Protein AF-A0A0F0LGU8-F1 (afdb_monomer)

Sequence (94 aa):
MRNYLFASGLFSAITSGIALLRGTRDAPITWRAVLAWLSWGITIVLAVGAIVDYRRDERGESVSYDSPVAPVQFKRAKKELKAELKAQRKADKA

pLDDT: mean 74.28, std 9.26, range [49.72, 90.5]

Organism: NCBI:txid582680

Solvent-accessible surface area (backbone atoms only — not comparable to full-atom values): 5524 Å² total; per-residue (Å²): 144,84,66,65,71,61,49,56,56,50,49,50,54,49,52,52,51,50,53,52,56,57,58,49,70,85,41,83,84,44,74,67,55,55,50,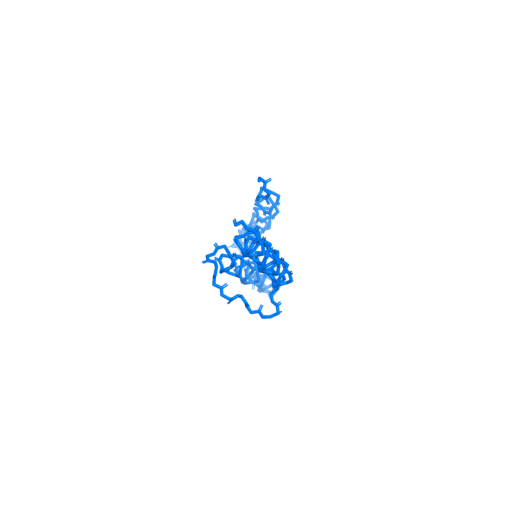53,50,50,56,52,48,53,53,50,53,54,53,50,51,54,49,53,51,50,54,33,50,75,70,71,45,90,60,58,84,86,41,92,59,38,7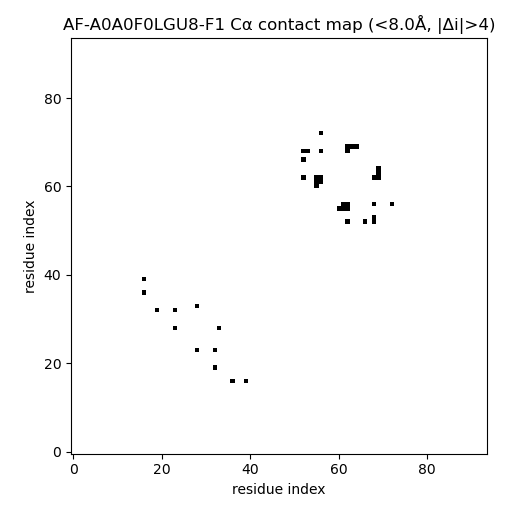3,56,51,57,54,49,54,55,50,50,54,53,50,51,55,51,50,51,61,49,61,79,71,107

Radius of gyration: 22.48 Å; Cα contacts (8 Å, |Δi|>4): 21; chains: 1; bounding box: 54×22×66 Å

Secondary structure (DSSP, 8-state):
---HHHHHHHHHHHHHHHHHHHHTTSS---HHHHHHHHHHHHHHHHHHHHHHHHHHHHTT----TTSTTHHHHHHHHHHHHHHHHHHHHHHTT-

Structure (mmCIF, N/CA/C/O b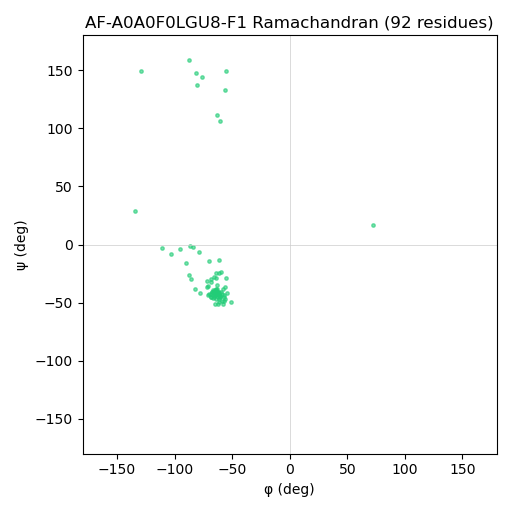ackbone):
data_AF-A0A0F0LGU8-F1
#
_entry.id   AF-A0A0F0LGU8-F1
#
loop_
_atom_site.group_PDB
_atom_site.id
_atom_site.type_symbol
_atom_site.label_atom_id
_atom_site.label_alt_id
_atom_site.label_comp_id
_atom_site.label_asym_id
_atom_site.label_entity_id
_atom_site.label_seq_id
_atom_site.pdbx_PDB_ins_code
_atom_site.Cartn_x
_atom_site.Cartn_y
_atom_site.Cartn_z
_atom_site.occupancy
_atom_site.B_iso_or_equiv
_atom_site.auth_seq_id
_atom_site.auth_comp_id
_atom_site.auth_asym_id
_atom_site.auth_atom_id
_atom_site.pdbx_PDB_model_num
ATOM 1 N N . MET A 1 1 ? -15.400 6.979 2.659 1.00 49.72 1 MET A N 1
ATOM 2 C CA . MET A 1 1 ? -14.792 7.480 1.405 1.00 49.72 1 MET A CA 1
ATOM 3 C C . MET A 1 1 ? -13.257 7.526 1.520 1.00 49.72 1 MET A C 1
ATOM 5 O O . MET A 1 1 ? -12.687 8.603 1.578 1.00 49.72 1 MET A O 1
ATOM 9 N N . ARG A 1 2 ? -12.569 6.371 1.600 1.00 54.31 2 ARG A N 1
ATOM 10 C CA . ARG A 1 2 ? -11.099 6.284 1.806 1.00 54.31 2 ARG A CA 1
ATOM 11 C C . ARG A 1 2 ? -10.420 5.270 0.865 1.00 54.31 2 ARG A C 1
ATOM 13 O O . ARG A 1 2 ? -9.410 4.689 1.223 1.00 54.31 2 ARG A O 1
ATOM 20 N N . ASN A 1 3 ? -10.964 5.036 -0.331 1.00 56.47 3 ASN A N 1
ATOM 21 C CA . ASN A 1 3 ? -10.405 4.025 -1.249 1.00 56.47 3 ASN A CA 1
ATOM 22 C C . ASN A 1 3 ? -9.746 4.620 -2.506 1.00 56.47 3 ASN A C 1
ATOM 24 O O . ASN A 1 3 ? -9.155 3.886 -3.288 1.00 56.47 3 ASN A O 1
ATOM 28 N N . TYR A 1 4 ? -9.782 5.942 -2.695 1.00 54.81 4 TYR A N 1
ATOM 29 C CA . TYR A 1 4 ? -9.311 6.559 -3.943 1.00 54.81 4 TYR A CA 1
ATOM 30 C C . TYR A 1 4 ? -7.809 6.876 -3.967 1.00 54.81 4 TYR A C 1
ATOM 32 O O . TYR A 1 4 ? -7.208 6.853 -5.036 1.00 54.81 4 TYR A O 1
ATOM 40 N N . LEU A 1 5 ? -7.176 7.088 -2.806 1.00 57.81 5 LEU A N 1
ATOM 41 C CA . LEU A 1 5 ? -5.724 7.320 -2.733 1.00 57.81 5 LEU A CA 1
ATOM 42 C C . LEU A 1 5 ? -4.912 6.047 -3.015 1.00 57.81 5 LEU A C 1
ATOM 44 O O . LEU A 1 5 ? -3.833 6.117 -3.594 1.00 57.81 5 LEU A O 1
ATOM 48 N N . PHE A 1 6 ? -5.449 4.874 -2.662 1.00 63.06 6 PHE A N 1
ATOM 49 C CA . PHE A 1 6 ? -4.835 3.594 -3.023 1.00 63.06 6 PHE A CA 1
ATOM 50 C C . PHE A 1 6 ? -4.966 3.312 -4.522 1.00 63.06 6 PHE A C 1
ATOM 52 O O . PHE A 1 6 ? -4.047 2.772 -5.131 1.00 63.06 6 PHE A O 1
ATOM 59 N N . ALA A 1 7 ? -6.086 3.717 -5.129 1.00 62.53 7 ALA A N 1
ATOM 60 C CA . ALA A 1 7 ? -6.340 3.495 -6.544 1.00 62.53 7 ALA A CA 1
ATOM 61 C C . ALA A 1 7 ? -5.363 4.276 -7.434 1.00 62.53 7 ALA A C 1
ATOM 63 O O . ALA A 1 7 ? -4.798 3.688 -8.346 1.00 62.53 7 ALA A O 1
ATOM 64 N N . SER A 1 8 ? -5.097 5.558 -7.160 1.00 70.56 8 SER A N 1
ATOM 65 C CA . SER A 1 8 ? -4.180 6.363 -7.984 1.00 70.56 8 SER A CA 1
ATOM 66 C C . SER A 1 8 ? -2.720 5.898 -7.891 1.00 70.56 8 SER A C 1
ATOM 68 O O . SER A 1 8 ? -2.043 5.802 -8.917 1.00 70.56 8 SER A O 1
ATOM 70 N N . GLY A 1 9 ? -2.243 5.542 -6.692 1.00 68.94 9 GLY A N 1
ATOM 71 C CA . GLY A 1 9 ? -0.903 4.975 -6.495 1.00 68.94 9 GLY A CA 1
ATOM 72 C C . GLY A 1 9 ? -0.735 3.614 -7.178 1.00 68.94 9 GLY A C 1
ATOM 73 O O . GLY A 1 9 ? 0.253 3.386 -7.878 1.00 68.94 9 GLY A O 1
ATOM 74 N N . LEU A 1 10 ? -1.741 2.743 -7.058 1.00 72.19 10 LEU A N 1
ATOM 75 C CA . LEU A 1 10 ? -1.770 1.447 -7.733 1.00 72.19 10 LEU A CA 1
ATOM 76 C C . LEU A 1 10 ? -1.823 1.605 -9.261 1.00 72.19 10 LEU A C 1
ATOM 78 O O . LEU A 1 10 ? -1.091 0.922 -9.972 1.00 72.19 10 LEU A O 1
ATOM 82 N N . PHE A 1 11 ? -2.617 2.547 -9.775 1.00 75.12 11 PHE A N 1
ATOM 83 C CA . PHE A 1 11 ? -2.677 2.854 -11.207 1.00 75.12 11 PHE A CA 1
ATOM 84 C C . PHE A 1 11 ? -1.338 3.359 -11.752 1.00 75.12 11 PHE A C 1
ATOM 86 O O . PHE A 1 11 ? -0.923 2.929 -12.828 1.00 75.12 11 PHE A O 1
ATOM 93 N N . SER A 1 12 ? -0.638 4.227 -11.017 1.00 73.75 12 SER A N 1
ATOM 94 C CA . SER A 1 12 ? 0.698 4.707 -11.397 1.00 73.75 12 SER A CA 1
ATOM 95 C C . SER A 1 12 ? 1.727 3.569 -11.431 1.00 73.75 12 SER A C 1
ATOM 97 O O . SER A 1 12 ? 2.483 3.436 -12.399 1.00 73.75 12 SER A O 1
ATOM 99 N N . ALA A 1 13 ? 1.699 2.677 -10.434 1.00 73.19 13 ALA A N 1
ATOM 100 C CA . ALA A 1 13 ? 2.568 1.500 -10.380 1.00 73.19 13 ALA A CA 1
ATOM 101 C C . ALA A 1 13 ? 2.282 0.501 -11.516 1.00 73.19 13 ALA A C 1
ATOM 103 O O . ALA A 1 13 ? 3.210 -0.051 -12.111 1.00 73.19 13 ALA A O 1
ATOM 104 N N . ILE A 1 14 ? 1.006 0.290 -11.857 1.00 75.69 14 ILE A N 1
ATOM 105 C CA . ILE A 1 14 ? 0.602 -0.574 -12.975 1.00 75.69 14 ILE A CA 1
ATOM 106 C C . ILE A 1 14 ? 1.017 0.048 -14.311 1.00 75.69 14 ILE A C 1
ATOM 108 O O . ILE A 1 14 ? 1.604 -0.632 -15.149 1.00 75.69 14 ILE A O 1
ATOM 112 N N . THR A 1 15 ? 0.777 1.346 -14.500 1.00 77.88 15 THR A N 1
ATOM 113 C CA . THR A 1 15 ? 1.139 2.066 -15.732 1.00 77.88 15 THR A CA 1
ATOM 114 C C . THR A 1 15 ? 2.653 2.056 -15.955 1.00 77.88 15 THR A C 1
ATOM 116 O O . THR A 1 15 ? 3.106 1.792 -17.068 1.00 77.88 15 THR A O 1
ATOM 119 N N . SER A 1 16 ? 3.440 2.239 -14.890 1.00 71.12 16 SER A N 1
ATOM 120 C CA . SER A 1 16 ? 4.906 2.142 -14.933 1.00 71.12 16 SER A CA 1
ATOM 121 C C . SER A 1 16 ? 5.384 0.725 -15.274 1.00 71.12 16 SER A C 1
ATOM 123 O O . SER A 1 16 ? 6.288 0.561 -16.094 1.00 71.12 16 SER A O 1
ATOM 125 N N . GLY A 1 17 ? 4.740 -0.307 -14.717 1.00 71.62 17 GLY A N 1
ATOM 126 C CA . GLY A 1 17 ? 5.012 -1.706 -15.067 1.00 71.62 17 GLY A CA 1
ATOM 127 C C . GLY A 1 17 ? 4.700 -2.019 -16.535 1.00 71.62 17 GLY A C 1
ATOM 128 O O . GLY A 1 17 ? 5.499 -2.652 -17.217 1.00 71.62 17 GLY A O 1
ATOM 129 N N . ILE A 1 18 ? 3.586 -1.505 -17.067 1.00 71.81 18 ILE A N 1
ATOM 130 C CA . ILE A 1 18 ? 3.204 -1.669 -18.480 1.00 71.81 18 ILE A CA 1
ATOM 131 C C . ILE A 1 18 ? 4.174 -0.938 -19.419 1.00 71.81 18 ILE A C 1
ATOM 133 O O . ILE A 1 18 ? 4.494 -1.455 -20.492 1.00 71.81 18 ILE A O 1
ATOM 137 N N . ALA A 1 19 ? 4.646 0.253 -19.044 1.00 68.62 19 ALA A N 1
ATOM 138 C CA . ALA A 1 19 ? 5.643 0.993 -19.818 1.00 68.62 19 ALA A CA 1
ATOM 139 C C . ALA A 1 19 ? 6.969 0.220 -19.909 1.00 68.62 19 ALA A C 1
ATOM 141 O O . ALA A 1 19 ? 7.539 0.093 -20.993 1.00 68.62 19 ALA A O 1
ATOM 142 N N . LEU A 1 20 ? 7.406 -0.381 -18.798 1.00 66.56 20 LEU A N 1
ATOM 143 C CA . LEU A 1 20 ? 8.572 -1.263 -18.759 1.00 66.56 20 LEU A CA 1
ATOM 144 C C . LEU A 1 20 ? 8.391 -2.483 -19.683 1.00 66.56 20 LEU A C 1
ATOM 146 O O . LEU A 1 20 ? 9.273 -2.806 -20.474 1.00 66.56 20 LEU A O 1
ATOM 150 N N . LEU A 1 21 ? 7.216 -3.110 -19.632 1.00 66.69 21 LEU A N 1
ATOM 151 C CA . LEU A 1 21 ? 6.833 -4.296 -20.404 1.00 66.69 21 LEU A CA 1
ATOM 152 C C . LEU A 1 21 ? 6.797 -4.046 -21.918 1.00 66.69 21 LEU A C 1
ATOM 154 O O . LEU A 1 21 ? 7.221 -4.885 -22.715 1.00 66.69 21 LEU A O 1
ATOM 158 N N . ARG A 1 22 ? 6.322 -2.864 -22.321 1.00 64.81 22 ARG A N 1
ATOM 159 C CA . ARG A 1 22 ? 6.384 -2.398 -23.712 1.00 64.81 22 ARG A CA 1
ATOM 160 C C . ARG A 1 22 ? 7.823 -2.122 -24.152 1.00 64.81 22 ARG A C 1
ATOM 162 O O . ARG A 1 22 ? 8.190 -2.545 -25.239 1.00 64.81 22 ARG A O 1
ATOM 169 N N . GLY A 1 23 ? 8.649 -1.514 -23.298 1.00 64.31 23 GLY A N 1
ATOM 170 C CA . GLY A 1 23 ? 10.067 -1.260 -23.591 1.00 64.31 23 GLY A CA 1
ATOM 171 C C . GLY A 1 23 ? 10.900 -2.536 -23.765 1.00 64.31 23 GLY A C 1
ATOM 172 O O . GLY A 1 23 ? 11.855 -2.555 -24.533 1.00 64.31 23 GLY A O 1
ATOM 173 N N . THR A 1 24 ? 10.511 -3.631 -23.107 1.00 62.28 24 THR A N 1
ATOM 174 C CA . THR A 1 24 ? 11.166 -4.945 -23.239 1.00 62.28 24 THR A CA 1
ATOM 175 C C . THR A 1 24 ? 10.784 -5.725 -24.498 1.00 62.28 24 THR A C 1
ATOM 177 O O . THR A 1 24 ? 11.344 -6.789 -24.731 1.00 62.28 24 THR A O 1
ATOM 180 N N . ARG A 1 25 ? 9.820 -5.240 -25.293 1.00 61.66 25 ARG A N 1
ATOM 181 C CA . ARG A 1 25 ? 9.345 -5.919 -26.510 1.00 61.66 25 ARG A CA 1
ATOM 182 C C . ARG A 1 25 ? 10.181 -5.590 -27.750 1.00 61.66 25 ARG A C 1
ATOM 184 O O . ARG A 1 25 ? 10.305 -6.448 -28.615 1.00 61.66 25 ARG A O 1
ATOM 191 N N . ASP A 1 26 ? 10.771 -4.397 -27.795 1.00 64.31 26 ASP A N 1
ATOM 192 C CA . ASP A 1 26 ? 11.631 -3.932 -28.897 1.00 64.31 26 ASP A CA 1
ATOM 193 C C . ASP A 1 26 ? 13.135 -4.167 -28.641 1.00 64.31 26 ASP A C 1
ATOM 195 O O . ASP A 1 26 ? 13.964 -3.920 -29.514 1.00 64.31 26 ASP A O 1
ATOM 199 N N . ALA A 1 27 ? 13.508 -4.670 -27.458 1.00 63.91 27 ALA A N 1
ATOM 200 C CA . ALA A 1 27 ? 14.895 -4.916 -27.059 1.00 63.91 27 ALA A CA 1
ATOM 201 C C . ALA A 1 27 ? 15.079 -6.348 -26.519 1.00 63.91 27 ALA A C 1
ATOM 203 O O . ALA A 1 27 ? 14.154 -6.890 -25.912 1.00 63.91 27 ALA A O 1
ATOM 204 N N . PRO A 1 28 ? 16.262 -6.977 -26.688 1.00 71.44 28 PRO A N 1
ATOM 205 C CA . PRO A 1 28 ? 16.526 -8.310 -26.153 1.00 71.44 28 PRO A CA 1
ATOM 206 C C . PRO A 1 28 ? 16.291 -8.337 -24.639 1.00 71.44 28 PRO A C 1
ATOM 208 O O . PRO A 1 28 ? 16.753 -7.455 -23.910 1.00 71.44 28 PRO A O 1
ATOM 211 N N . ILE A 1 29 ? 15.562 -9.351 -24.163 1.00 71.81 29 ILE A N 1
ATOM 212 C CA . ILE A 1 29 ? 15.238 -9.510 -22.742 1.00 71.81 29 ILE A CA 1
ATOM 213 C C . ILE A 1 29 ? 16.547 -9.655 -21.958 1.00 71.81 29 ILE A C 1
ATOM 215 O O . ILE A 1 29 ? 17.218 -10.683 -22.005 1.00 71.81 29 ILE A O 1
ATOM 219 N N . THR A 1 30 ? 16.918 -8.600 -21.237 1.00 80.94 30 THR A N 1
ATOM 220 C CA . THR A 1 30 ? 18.090 -8.591 -20.357 1.00 80.94 30 THR A CA 1
ATOM 221 C C . THR A 1 30 ? 17.723 -9.110 -18.969 1.00 80.94 30 THR A C 1
ATOM 223 O O . THR A 1 30 ? 16.573 -9.033 -18.537 1.00 80.94 30 THR A O 1
ATOM 226 N N . TRP A 1 31 ? 18.712 -9.563 -18.200 1.00 81.38 31 TRP A N 1
ATOM 227 C CA . TRP A 1 31 ? 18.518 -9.955 -16.798 1.00 81.38 31 TRP A CA 1
ATOM 228 C C . TRP A 1 31 ? 17.896 -8.832 -15.934 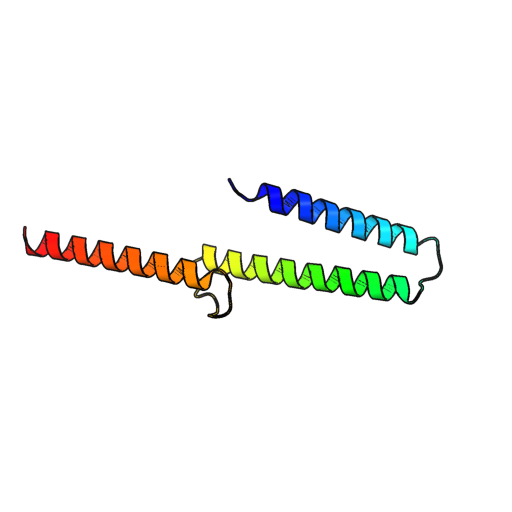1.00 81.38 31 TRP A C 1
ATOM 230 O O . TRP A 1 31 ? 17.142 -9.113 -15.004 1.00 81.38 31 TRP A O 1
ATOM 240 N N . ARG A 1 32 ? 18.133 -7.551 -16.278 1.00 78.00 32 ARG A N 1
ATOM 241 C CA . ARG A 1 32 ? 17.512 -6.384 -15.619 1.00 78.00 32 ARG A CA 1
ATOM 242 C C . ARG A 1 32 ? 15.998 -6.350 -15.818 1.00 78.00 32 ARG A C 1
ATOM 244 O O . ARG A 1 32 ? 15.277 -6.014 -14.883 1.00 78.00 32 ARG A O 1
ATOM 251 N N . ALA A 1 33 ? 15.524 -6.710 -17.011 1.00 77.38 33 ALA A N 1
ATOM 252 C CA . ALA A 1 33 ? 14.097 -6.803 -17.299 1.00 77.38 33 ALA A CA 1
ATOM 253 C C . ALA A 1 33 ? 13.438 -7.872 -16.422 1.00 77.38 33 ALA A C 1
ATOM 255 O O . ALA A 1 33 ? 12.409 -7.609 -15.808 1.00 77.38 33 ALA A O 1
ATOM 256 N N . VAL A 1 34 ? 14.074 -9.040 -16.296 1.00 81.62 34 VAL A N 1
ATOM 257 C CA . VAL A 1 34 ? 13.586 -10.138 -15.450 1.00 81.62 34 VAL A CA 1
ATOM 258 C C . VAL A 1 34 ? 13.511 -9.715 -13.982 1.00 81.62 34 VAL A C 1
ATOM 260 O O . VAL A 1 34 ? 12.480 -9.914 -13.349 1.00 81.62 34 VAL A O 1
ATOM 263 N N . LEU A 1 35 ? 14.550 -9.070 -13.442 1.00 84.56 35 LEU A N 1
ATOM 264 C CA . LEU A 1 35 ? 14.533 -8.584 -12.056 1.00 84.56 35 LEU A CA 1
ATOM 265 C C . LEU A 1 35 ? 13.475 -7.511 -11.808 1.00 84.56 35 LEU A C 1
ATOM 267 O O . LEU A 1 35 ? 12.828 -7.516 -10.762 1.00 84.56 35 LEU A O 1
ATOM 271 N N . ALA A 1 36 ? 13.288 -6.596 -12.756 1.00 80.94 36 ALA A N 1
ATOM 272 C CA . ALA A 1 36 ? 12.279 -5.554 -12.636 1.00 80.94 36 ALA A CA 1
ATOM 273 C C . ALA A 1 36 ? 10.861 -6.151 -12.646 1.00 80.94 36 ALA A C 1
ATOM 275 O O . ALA A 1 36 ? 10.025 -5.769 -11.829 1.00 80.94 36 ALA A O 1
ATOM 276 N N . TRP A 1 37 ? 10.628 -7.161 -13.486 1.00 79.00 37 TRP A N 1
ATOM 277 C CA . TRP A 1 37 ? 9.408 -7.964 -13.477 1.00 79.00 37 TRP A CA 1
ATOM 278 C C . TRP A 1 37 ? 9.189 -8.720 -12.167 1.00 79.00 37 TRP A C 1
ATOM 280 O O . TRP A 1 37 ? 8.067 -8.767 -11.671 1.00 79.00 37 TRP A O 1
ATOM 290 N N . LEU A 1 38 ? 10.251 -9.279 -11.590 1.00 86.62 38 LEU A N 1
ATOM 291 C CA . LEU A 1 38 ? 10.192 -10.030 -10.339 1.00 86.62 38 LEU A CA 1
ATOM 292 C C . LEU A 1 38 ? 9.875 -9.100 -9.155 1.00 86.62 38 LEU A C 1
ATOM 294 O O . LEU A 1 38 ? 8.971 -9.384 -8.375 1.00 86.62 38 LEU A O 1
ATOM 298 N N . SER A 1 39 ? 10.535 -7.941 -9.079 1.00 83.75 39 SER A N 1
ATOM 299 C CA . SER A 1 39 ? 10.265 -6.897 -8.077 1.00 83.75 39 SER A CA 1
ATOM 300 C C . SER A 1 39 ? 8.831 -6.355 -8.178 1.00 83.75 39 SER A C 1
ATOM 302 O O . SER A 1 39 ? 8.103 -6.257 -7.182 1.00 83.75 39 SER A O 1
ATOM 304 N N . TRP A 1 40 ? 8.377 -6.076 -9.402 1.00 82.44 40 TRP A N 1
ATOM 305 C CA . TRP A 1 40 ? 7.010 -5.626 -9.652 1.00 82.44 40 TRP A CA 1
ATOM 306 C C . TRP A 1 40 ? 5.973 -6.714 -9.330 1.00 82.44 40 TRP A C 1
ATOM 308 O O . TRP A 1 40 ? 4.960 -6.434 -8.689 1.00 82.44 40 TRP A O 1
ATOM 318 N N . GLY A 1 41 ? 6.251 -7.973 -9.681 1.00 86.06 41 GLY A N 1
ATOM 319 C CA . GLY A 1 41 ? 5.398 -9.119 -9.365 1.00 86.06 41 GLY A CA 1
ATOM 320 C C . GLY A 1 41 ? 5.249 -9.354 -7.860 1.00 86.06 41 GLY A C 1
ATOM 321 O O . GLY A 1 41 ? 4.131 -9.544 -7.384 1.00 86.06 41 GLY A O 1
ATOM 322 N N . ILE A 1 42 ? 6.339 -9.255 -7.090 1.00 87.19 42 ILE A N 1
ATOM 323 C CA . ILE A 1 42 ? 6.294 -9.344 -5.618 1.00 87.19 42 ILE A CA 1
ATOM 324 C C . ILE A 1 42 ? 5.381 -8.256 -5.044 1.00 87.19 42 ILE A C 1
ATOM 326 O O . ILE A 1 42 ? 4.557 -8.529 -4.171 1.00 87.19 42 ILE A O 1
ATOM 330 N N . THR A 1 43 ? 5.476 -7.035 -5.572 1.00 83.94 43 THR A N 1
ATOM 331 C CA . THR A 1 43 ? 4.630 -5.916 -5.136 1.00 83.9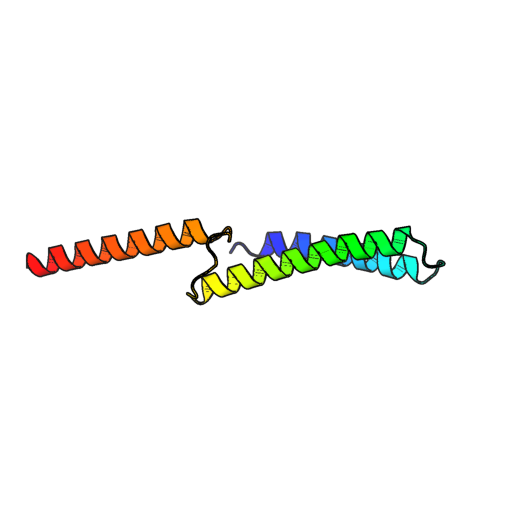4 43 THR A CA 1
ATOM 332 C C . THR A 1 43 ? 3.143 -6.222 -5.352 1.00 83.94 43 THR A C 1
ATOM 334 O O . THR A 1 43 ? 2.326 -5.953 -4.470 1.00 83.94 43 THR A O 1
ATOM 337 N N . ILE A 1 44 ? 2.785 -6.848 -6.482 1.00 84.56 44 ILE A N 1
ATOM 338 C CA . ILE A 1 44 ? 1.407 -7.286 -6.751 1.00 84.56 44 ILE A CA 1
ATOM 339 C C . ILE A 1 44 ? 0.958 -8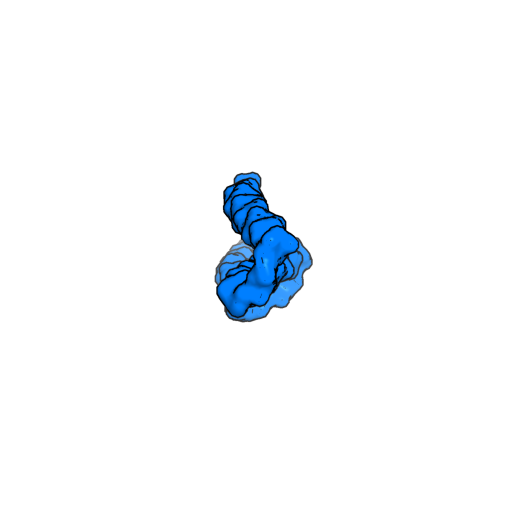.357 -5.759 1.00 84.56 44 ILE A C 1
ATOM 341 O O . ILE A 1 44 ? -0.136 -8.245 -5.210 1.00 84.56 44 ILE A O 1
ATOM 345 N N . VAL A 1 45 ? 1.782 -9.376 -5.507 1.00 90.50 45 VAL A N 1
ATOM 346 C CA . VAL A 1 45 ? 1.445 -10.463 -4.571 1.00 90.50 45 VAL A CA 1
ATOM 347 C C . VAL A 1 45 ? 1.122 -9.907 -3.183 1.00 90.50 45 VAL A C 1
ATOM 349 O O . VAL A 1 45 ? 0.098 -10.263 -2.599 1.00 90.50 45 VAL A O 1
ATOM 352 N N . LEU A 1 46 ? 1.941 -8.978 -2.684 1.00 86.56 46 LEU A N 1
ATOM 353 C CA . LEU A 1 46 ? 1.720 -8.326 -1.392 1.00 86.56 46 LEU A CA 1
ATOM 354 C C . LEU A 1 46 ? 0.444 -7.477 -1.382 1.00 86.56 46 LEU A C 1
ATOM 356 O O . LEU A 1 46 ? -0.337 -7.545 -0.432 1.00 86.56 46 LEU A O 1
ATOM 360 N N . ALA A 1 47 ? 0.199 -6.711 -2.448 1.00 82.62 47 ALA A N 1
ATOM 361 C CA . ALA A 1 47 ? -1.007 -5.897 -2.566 1.00 82.62 47 ALA A CA 1
ATOM 362 C C . ALA A 1 47 ? -2.277 -6.762 -2.561 1.00 82.62 47 ALA A C 1
ATOM 364 O O . ALA A 1 47 ? -3.240 -6.448 -1.861 1.00 82.62 47 ALA A O 1
ATOM 365 N N . VAL A 1 48 ? -2.272 -7.877 -3.296 1.00 85.44 48 VAL A N 1
ATOM 366 C CA . VAL A 1 48 ? -3.396 -8.821 -3.323 1.00 85.44 48 VAL A CA 1
ATOM 367 C C . VAL A 1 48 ? -3.594 -9.473 -1.954 1.00 85.44 48 VAL A C 1
ATOM 369 O O . VAL A 1 48 ? -4.731 -9.537 -1.490 1.00 85.44 48 VAL A O 1
ATOM 372 N N . GLY A 1 49 ? -2.519 -9.889 -1.276 1.00 83.62 49 GLY A N 1
ATOM 373 C CA . GLY A 1 49 ? -2.590 -10.436 0.084 1.00 83.62 49 GLY A CA 1
ATOM 374 C C . GLY A 1 49 ? -3.261 -9.473 1.066 1.00 83.62 49 GLY A C 1
ATOM 375 O O . GLY A 1 49 ? -4.210 -9.850 1.753 1.00 83.62 49 GLY A O 1
ATOM 376 N N . ALA A 1 50 ? -2.861 -8.198 1.043 1.00 81.75 50 ALA A N 1
ATOM 377 C CA . ALA A 1 50 ? -3.458 -7.160 1.881 1.00 81.75 50 ALA A CA 1
ATOM 378 C C . ALA A 1 50 ? -4.948 -6.922 1.570 1.00 81.75 50 ALA A C 1
ATOM 380 O O . ALA A 1 50 ? -5.749 -6.723 2.483 1.00 81.75 50 ALA A O 1
ATOM 381 N N . ILE A 1 51 ? -5.345 -6.965 0.292 1.00 81.31 51 ILE A N 1
ATOM 382 C CA . ILE A 1 51 ? -6.754 -6.826 -0.108 1.00 81.31 51 ILE A CA 1
ATOM 383 C C . ILE A 1 51 ? -7.575 -8.025 0.373 1.00 81.31 51 ILE A C 1
ATOM 385 O O . ILE A 1 51 ? -8.683 -7.838 0.871 1.00 81.31 51 ILE A O 1
ATOM 389 N N . VAL A 1 52 ? -7.067 -9.252 0.234 1.00 80.69 52 VAL A N 1
ATOM 390 C CA . VAL A 1 52 ? -7.767 -10.460 0.701 1.00 80.69 52 VAL A CA 1
ATOM 391 C C . VAL A 1 52 ? -7.971 -10.418 2.214 1.00 80.69 52 VAL A C 1
ATOM 393 O O . VAL A 1 52 ? -9.078 -10.706 2.671 1.00 80.69 52 VAL A O 1
ATOM 396 N N . ASP A 1 53 ? -6.960 -9.993 2.970 1.00 71.62 53 ASP A N 1
ATOM 397 C CA . ASP A 1 53 ? -7.059 -9.788 4.418 1.00 71.62 53 ASP A CA 1
ATOM 398 C C . ASP A 1 53 ? -8.117 -8.741 4.783 1.00 71.62 53 ASP A C 1
ATOM 400 O O . ASP A 1 53 ? -8.954 -8.981 5.654 1.00 71.62 53 ASP A O 1
ATOM 404 N N . TYR A 1 54 ? -8.158 -7.616 4.063 1.00 72.94 54 TYR A N 1
ATOM 405 C CA . TYR A 1 54 ? -9.178 -6.586 4.276 1.00 72.94 54 TYR A CA 1
ATOM 406 C C . TYR A 1 54 ? -10.585 -7.090 3.934 1.00 72.94 54 TYR A C 1
ATOM 408 O O . TYR A 1 54 ? -11.545 -6.824 4.649 1.00 72.94 54 TYR A O 1
ATOM 416 N N . ARG A 1 55 ? -10.725 -7.875 2.859 1.00 74.69 55 ARG A N 1
ATOM 417 C CA . ARG A 1 55 ? -12.014 -8.468 2.479 1.00 74.69 55 ARG A CA 1
ATOM 418 C C . ARG A 1 55 ? -12.476 -9.534 3.472 1.00 74.69 55 ARG A C 1
ATOM 420 O O . ARG A 1 55 ? -13.681 -9.737 3.586 1.00 74.69 55 ARG A O 1
ATOM 427 N N . ARG A 1 56 ? -11.560 -10.239 4.146 1.00 70.44 56 ARG A N 1
ATOM 428 C CA . ARG A 1 56 ? -11.888 -11.150 5.257 1.00 70.44 56 ARG A CA 1
ATOM 429 C C . ARG A 1 56 ? -12.390 -10.369 6.475 1.00 70.44 56 ARG A C 1
ATOM 431 O O . ARG A 1 56 ? -13.421 -10.745 7.024 1.00 70.44 56 ARG A O 1
ATOM 438 N N . ASP A 1 57 ? -11.746 -9.244 6.807 1.00 69.94 57 ASP A N 1
ATOM 439 C CA . ASP A 1 57 ? -12.203 -8.313 7.858 1.00 69.94 57 ASP A CA 1
ATOM 440 C C . ASP A 1 57 ? -13.628 -7.810 7.599 1.00 69.94 57 ASP A C 1
ATOM 442 O O . ASP A 1 57 ? -14.487 -7.882 8.474 1.00 69.94 57 ASP A O 1
ATOM 446 N N . GLU A 1 58 ? -13.904 -7.355 6.373 1.00 69.69 58 GLU A N 1
ATOM 447 C CA . GLU A 1 58 ? -15.215 -6.813 5.990 1.00 69.69 58 GLU A CA 1
ATOM 448 C C . GLU A 1 58 ? -16.343 -7.853 6.021 1.00 69.69 58 GLU A C 1
ATOM 450 O O . GLU A 1 58 ? -17.496 -7.491 6.249 1.00 69.69 58 GLU A O 1
ATOM 455 N N . ARG A 1 59 ? -16.035 -9.140 5.813 1.00 71.56 59 ARG A N 1
ATOM 456 C CA . ARG A 1 59 ? -17.019 -10.234 5.896 1.00 71.56 59 ARG A CA 1
ATOM 457 C C . ARG A 1 59 ? -17.250 -10.744 7.322 1.00 71.56 59 ARG A C 1
ATOM 459 O O . ARG A 1 59 ? -18.089 -11.619 7.507 1.00 71.56 59 ARG A O 1
ATOM 466 N N . GLY A 1 60 ? -16.535 -10.212 8.318 1.00 61.91 60 GLY A N 1
ATOM 467 C CA . GLY A 1 60 ? -16.617 -10.685 9.703 1.00 61.91 60 GLY A CA 1
ATOM 468 C C . GLY A 1 60 ? -15.961 -12.051 9.923 1.00 61.91 60 GLY A C 1
ATOM 469 O O . GLY A 1 60 ? -16.220 -12.702 10.931 1.00 61.91 60 GLY A O 1
ATOM 470 N N . GLU A 1 61 ? -15.118 -12.498 8.988 1.00 65.12 61 GLU A N 1
ATOM 471 C CA . GLU A 1 61 ? -14.310 -13.703 9.160 1.00 65.12 61 GLU A CA 1
ATOM 472 C C . GLU A 1 61 ? -13.137 -13.390 10.103 1.00 65.12 61 GLU A C 1
ATOM 474 O O . GLU A 1 61 ? -12.573 -12.292 10.073 1.00 65.12 61 GLU A O 1
ATOM 479 N N . SER A 1 62 ? -12.751 -14.353 10.947 1.00 59.56 62 SER A N 1
ATOM 480 C CA . SER A 1 62 ? -11.600 -14.193 11.837 1.00 59.56 62 SER A CA 1
ATOM 481 C C . SER A 1 62 ? -10.329 -14.019 11.005 1.00 59.56 62 SER A C 1
ATOM 483 O O . SER A 1 62 ? -9.889 -14.947 10.320 1.00 59.56 62 SER A O 1
ATOM 485 N N . VAL A 1 63 ? -9.748 -12.823 11.049 1.00 63.69 63 VAL A N 1
ATOM 486 C CA . VAL A 1 63 ? -8.488 -12.513 10.370 1.00 63.69 63 VAL A CA 1
ATOM 487 C C . VAL A 1 63 ? -7.317 -13.008 11.228 1.00 63.69 63 VAL A C 1
ATOM 489 O O . VAL A 1 63 ? -7.403 -13.028 12.455 1.00 63.69 63 VAL A O 1
ATOM 492 N N . SER A 1 64 ? -6.225 -13.436 10.586 1.00 67.69 64 SER A N 1
ATOM 493 C CA . SER A 1 64 ? -5.005 -13.892 11.269 1.00 67.69 64 SER A CA 1
ATOM 494 C C . SER A 1 64 ? -4.451 -12.838 12.241 1.00 67.69 64 SER A C 1
ATOM 496 O O . SER A 1 64 ? -4.556 -11.636 11.991 1.00 67.69 64 SER A O 1
ATOM 498 N N . TYR A 1 65 ? -3.809 -13.295 13.323 1.00 63.16 65 TYR A N 1
ATOM 499 C CA . TYR A 1 65 ? -3.242 -12.447 14.383 1.00 63.16 65 TYR A CA 1
ATOM 500 C C . TYR A 1 65 ? -2.143 -11.488 13.887 1.00 63.16 65 TYR A C 1
ATOM 502 O O . TYR A 1 65 ? -1.932 -10.443 14.496 1.00 63.16 65 TYR A O 1
ATOM 510 N N . ASP A 1 66 ? -1.473 -11.832 12.783 1.00 70.25 66 ASP A N 1
ATOM 511 C CA . ASP A 1 66 ? -0.404 -11.035 12.154 1.00 70.25 66 ASP A CA 1
ATOM 512 C C . ASP A 1 66 ? -0.940 -9.981 11.161 1.00 70.25 66 ASP A C 1
ATOM 514 O O . ASP A 1 66 ? -0.198 -9.207 10.561 1.00 70.25 66 ASP A O 1
ATOM 518 N N . SER A 1 67 ? -2.260 -9.926 10.958 1.00 64.62 67 SER A N 1
ATOM 519 C CA . SER A 1 67 ? -2.843 -8.988 10.005 1.00 64.62 67 SER A CA 1
ATOM 520 C C . SER A 1 67 ? -2.966 -7.583 10.615 1.00 64.62 67 SER A C 1
ATOM 522 O O . SER A 1 67 ? -3.444 -7.435 11.745 1.00 64.62 67 SER A O 1
ATOM 524 N N . PRO A 1 68 ? -2.634 -6.505 9.879 1.00 66.69 68 PRO A N 1
ATOM 525 C CA . PRO A 1 68 ? -2.678 -5.126 10.384 1.00 66.69 68 PRO A CA 1
ATOM 526 C C . PRO A 1 68 ? -4.075 -4.648 10.827 1.00 66.69 68 PRO A C 1
ATOM 528 O O . PRO A 1 68 ? -4.203 -3.620 11.495 1.00 66.69 68 PRO A O 1
ATOM 531 N N . VAL A 1 69 ? -5.132 -5.387 10.482 1.00 68.12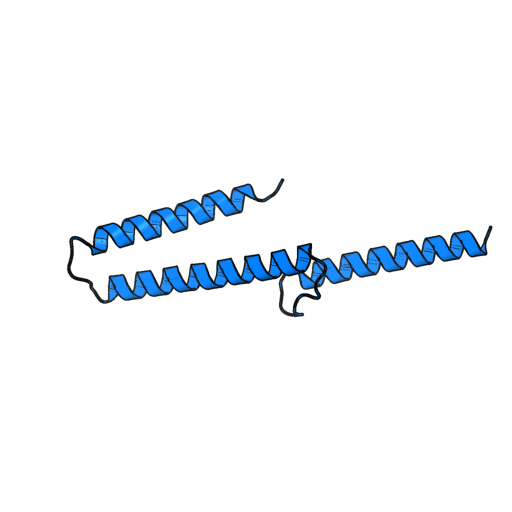 69 VAL A N 1
ATOM 532 C CA . VAL A 1 69 ? -6.521 -5.125 10.896 1.00 68.12 69 VAL A CA 1
ATOM 533 C C . VAL A 1 69 ? -6.918 -5.819 12.207 1.00 68.12 69 VAL A C 1
ATOM 535 O O . VAL A 1 69 ? -7.876 -5.386 12.853 1.00 68.12 69 VAL A O 1
ATOM 538 N N . ALA A 1 70 ? -6.149 -6.809 12.674 1.00 68.25 70 ALA A N 1
ATOM 539 C CA . ALA A 1 70 ? -6.380 -7.514 13.937 1.00 68.25 70 ALA A CA 1
ATOM 540 C C . ALA A 1 70 ? -6.578 -6.575 15.152 1.00 68.25 70 ALA A C 1
ATOM 542 O O . ALA A 1 70 ? -7.595 -6.703 15.843 1.00 68.25 70 ALA A O 1
ATOM 543 N N . PRO A 1 71 ? -5.722 -5.559 15.416 1.00 69.06 71 PRO A N 1
ATOM 544 C CA . PRO A 1 71 ? -5.915 -4.662 16.563 1.00 69.06 71 PRO A CA 1
ATOM 545 C C . PRO A 1 71 ? -7.202 -3.825 16.478 1.00 69.06 71 PRO A C 1
ATOM 547 O O . PRO A 1 71 ? -7.729 -3.381 17.504 1.00 69.06 71 PRO A O 1
ATOM 550 N N . VAL A 1 72 ? -7.723 -3.595 15.269 1.00 75.06 72 VAL A N 1
ATOM 551 C CA . VAL A 1 72 ? -8.973 -2.858 15.055 1.00 75.06 72 VAL A CA 1
ATOM 552 C C . VAL A 1 72 ? -10.177 -3.748 15.363 1.00 75.06 72 VAL A C 1
ATOM 554 O O . VAL A 1 72 ? -11.096 -3.281 16.043 1.00 75.06 72 VAL A O 1
ATOM 557 N N . GLN A 1 73 ? -10.152 -5.021 14.953 1.00 70.75 73 GLN A N 1
ATOM 558 C CA . GLN A 1 73 ? -11.198 -5.992 15.290 1.00 70.75 73 GLN A CA 1
ATOM 559 C C . GLN A 1 73 ? -11.354 -6.167 16.803 1.00 70.75 73 GLN A C 1
ATOM 561 O O . GLN A 1 73 ? -12.457 -6.009 17.328 1.00 70.75 73 GLN A O 1
ATOM 566 N N . PHE A 1 74 ? -10.253 -6.368 17.536 1.00 72.44 74 PHE A N 1
ATOM 567 C CA . PHE A 1 74 ? -10.300 -6.511 18.998 1.00 72.44 74 PHE A CA 1
ATOM 568 C C . PHE A 1 74 ? -10.926 -5.296 19.696 1.00 72.44 74 PHE A C 1
ATOM 570 O O . PHE A 1 74 ? -11.683 -5.439 20.660 1.00 72.44 74 PHE A O 1
ATOM 577 N N . LYS A 1 75 ? -10.653 -4.078 19.20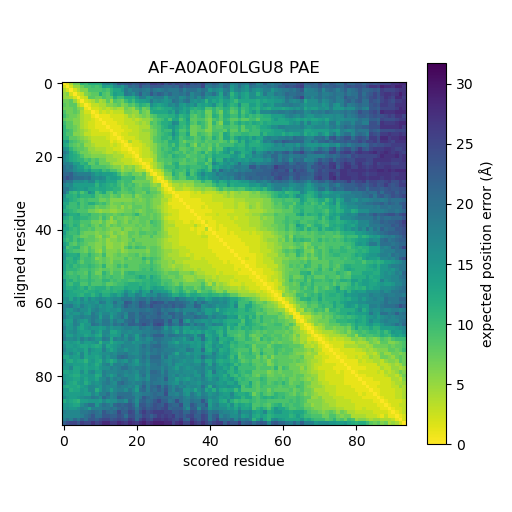5 1.00 79.00 75 LYS A N 1
ATOM 578 C CA . LYS A 1 75 ? -11.278 -2.855 19.735 1.00 79.00 75 LYS A CA 1
ATOM 579 C C . LYS A 1 75 ? -12.784 -2.808 19.473 1.00 79.00 75 LYS A C 1
ATOM 581 O O . LYS A 1 75 ? -13.517 -2.365 20.360 1.00 79.00 75 LYS A O 1
ATOM 586 N N . ARG A 1 76 ? -13.241 -3.229 18.286 1.00 78.31 76 ARG A N 1
ATOM 587 C CA . ARG A 1 76 ? -14.672 -3.290 17.932 1.00 78.31 76 ARG A CA 1
ATOM 588 C C . ARG A 1 76 ? -15.404 -4.314 18.803 1.00 78.31 76 ARG A C 1
ATOM 590 O O . ARG A 1 76 ? -16.322 -3.917 19.515 1.00 78.31 76 ARG A O 1
ATOM 597 N N . ALA A 1 77 ? -14.891 -5.541 18.886 1.00 79.25 77 ALA A N 1
ATOM 598 C CA . ALA A 1 77 ? -15.456 -6.605 19.720 1.00 79.25 77 ALA A CA 1
ATOM 599 C C . ALA A 1 77 ? -15.553 -6.200 21.204 1.00 79.25 77 ALA A C 1
ATOM 601 O O . ALA A 1 77 ? -16.587 -6.358 21.850 1.00 79.25 77 ALA A O 1
ATOM 602 N N . LYS A 1 78 ? -14.508 -5.563 21.758 1.00 83.88 78 LYS A N 1
ATOM 603 C CA . LYS A 1 78 ? -14.536 -5.047 23.140 1.00 83.88 78 LYS A CA 1
ATOM 604 C C . LYS A 1 78 ? -15.597 -3.959 23.346 1.00 83.88 78 LYS A C 1
ATOM 606 O O . LYS A 1 78 ? -16.159 -3.839 24.438 1.00 83.88 78 LYS A O 1
ATOM 611 N N . LYS A 1 79 ? -15.839 -3.120 22.334 1.00 84.38 79 LYS A N 1
ATOM 612 C CA . LYS A 1 79 ? -16.850 -2.055 22.389 1.00 84.38 79 LYS A CA 1
ATOM 613 C C . LYS A 1 79 ? -18.262 -2.641 22.382 1.00 84.38 79 LYS A C 1
ATOM 615 O O . LYS A 1 79 ? -19.085 -2.169 23.163 1.00 84.38 79 LYS A O 1
ATOM 620 N N . GLU A 1 80 ? -18.505 -3.649 21.551 1.00 82.81 80 GLU A N 1
ATOM 621 C CA . GLU A 1 80 ? -19.776 -4.380 21.458 1.00 82.81 80 GLU A CA 1
ATOM 622 C C . GLU A 1 80 ? -20.095 -5.088 22.775 1.00 82.81 80 GLU A C 1
ATOM 624 O O . GLU A 1 80 ? -21.110 -4.772 23.393 1.00 82.81 80 GLU A O 1
ATOM 629 N N . LEU A 1 81 ? -19.153 -5.868 23.315 1.00 82.69 81 LEU A N 1
ATOM 630 C CA . LEU A 1 81 ? -19.302 -6.526 24.619 1.00 82.69 81 LEU A CA 1
ATOM 631 C C . LEU A 1 81 ? -19.649 -5.528 25.740 1.00 82.69 81 LEU A C 1
ATOM 633 O O . LEU A 1 81 ? -20.502 -5.768 26.594 1.00 82.69 81 LEU A O 1
ATOM 637 N N . LYS A 1 82 ? -18.998 -4.356 25.747 1.00 86.69 82 LYS A N 1
ATOM 638 C CA . LYS A 1 82 ? -19.278 -3.305 26.738 1.00 86.69 82 LYS A CA 1
ATOM 639 C C . LYS A 1 82 ? -20.667 -2.687 26.553 1.00 86.69 82 LYS A C 1
ATOM 641 O O . LYS A 1 82 ? -21.250 -2.228 27.537 1.00 86.69 82 LYS A O 1
ATOM 646 N N . ALA A 1 83 ? -21.170 -2.604 25.323 1.00 88.12 83 ALA A N 1
ATOM 647 C CA . ALA A 1 83 ? -22.515 -2.114 25.040 1.00 88.12 83 ALA A CA 1
ATOM 648 C C . ALA A 1 83 ? -23.573 -3.127 25.501 1.00 88.12 83 ALA A C 1
ATOM 650 O O . ALA A 1 83 ? -24.516 -2.728 26.182 1.00 88.12 83 ALA A O 1
ATOM 651 N N . GLU A 1 84 ? -23.357 -4.415 25.238 1.00 84.75 84 GLU A N 1
ATOM 652 C CA . GLU A 1 84 ? -24.217 -5.516 25.691 1.00 84.75 84 GLU A CA 1
ATOM 653 C C . GLU A 1 84 ? -24.287 -5.596 27.218 1.00 84.75 84 GLU A C 1
ATOM 655 O O . GLU A 1 84 ? -25.374 -5.557 27.788 1.00 84.75 84 GLU A O 1
ATOM 660 N N . LEU A 1 85 ? -23.138 -5.568 27.904 1.00 85.12 85 LEU A N 1
ATOM 661 C CA . LEU A 1 85 ? -23.073 -5.519 29.372 1.00 85.12 85 LEU A CA 1
ATOM 662 C C . LEU A 1 85 ? -23.836 -4.323 29.955 1.00 85.12 85 LEU A C 1
ATOM 664 O O . LEU A 1 85 ? -24.440 -4.413 31.023 1.00 85.12 85 LEU A O 1
ATOM 668 N N . LYS A 1 86 ? -23.796 -3.169 29.279 1.00 87.56 86 LYS A N 1
ATOM 669 C CA . LYS A 1 86 ? -24.562 -1.988 29.697 1.00 87.56 86 LYS A CA 1
ATOM 670 C C . LYS A 1 86 ? -26.058 -2.154 29.446 1.00 87.56 86 LYS A C 1
ATOM 672 O O . LYS A 1 86 ? -26.832 -1.640 30.247 1.00 87.56 86 LYS A O 1
ATOM 677 N N . ALA A 1 87 ? -26.453 -2.806 28.356 1.00 86.12 87 ALA A N 1
ATOM 678 C CA . ALA A 1 87 ? -27.850 -3.090 28.047 1.00 86.12 87 ALA A CA 1
ATOM 679 C C . ALA A 1 87 ? -28.444 -4.080 29.060 1.00 86.12 87 ALA A C 1
ATOM 681 O O . ALA A 1 87 ? -29.486 -3.784 29.635 1.00 86.12 87 ALA A O 1
ATOM 682 N N . GLN A 1 88 ? -27.725 -5.163 29.375 1.00 85.25 88 GLN A N 1
ATOM 683 C CA . GLN A 1 88 ? -28.109 -6.133 30.409 1.00 85.25 88 GLN A CA 1
ATOM 684 C C . GLN A 1 88 ? -28.274 -5.462 31.774 1.00 85.25 88 GLN A C 1
ATOM 686 O O . GLN A 1 88 ? -29.345 -5.506 32.359 1.00 85.25 88 GLN A O 1
ATOM 691 N N . ARG A 1 89 ? -27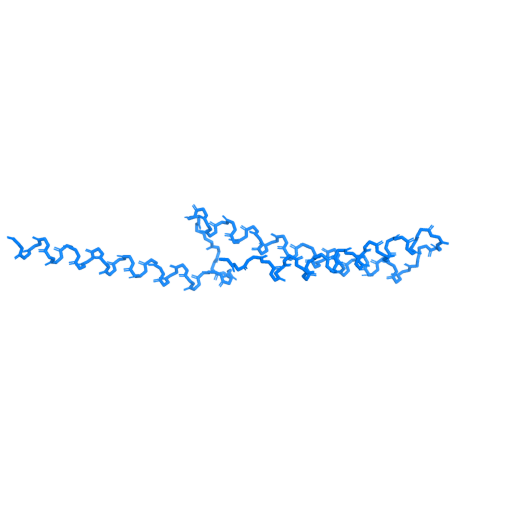.279 -4.686 32.224 1.00 84.88 89 ARG A N 1
ATOM 692 C CA . ARG A 1 89 ? -27.371 -3.940 33.495 1.00 84.88 89 ARG A CA 1
ATOM 693 C C . ARG A 1 89 ? -28.515 -2.928 33.561 1.00 84.88 89 ARG A C 1
ATOM 695 O O . ARG A 1 89 ? -28.864 -2.499 34.657 1.00 84.88 89 ARG A O 1
ATOM 702 N N . LYS A 1 90 ? -29.008 -2.446 32.417 1.00 84.44 90 LYS A N 1
ATOM 703 C CA . LYS A 1 90 ? -30.185 -1.571 32.358 1.00 84.44 90 LYS A CA 1
ATOM 704 C C . LYS A 1 90 ? -31.478 -2.380 32.413 1.00 84.44 90 LYS A C 1
ATOM 706 O O . LYS A 1 90 ? -32.398 -1.923 33.072 1.00 84.44 90 LYS A O 1
ATOM 711 N N . ALA A 1 91 ? -31.524 -3.539 31.758 1.00 79.19 91 ALA A N 1
ATOM 712 C CA . ALA A 1 91 ? -32.655 -4.460 31.809 1.00 79.19 91 ALA A CA 1
ATOM 713 C C . ALA A 1 91 ? -32.845 -5.055 33.213 1.00 79.19 91 ALA A C 1
ATOM 715 O O . ALA A 1 91 ? -33.959 -5.070 33.702 1.00 79.19 91 ALA A O 1
ATOM 716 N N . ASP A 1 92 ? -31.760 -5.424 33.900 1.00 77.62 92 ASP A N 1
ATOM 717 C CA . ASP A 1 92 ? -31.809 -5.960 35.272 1.00 77.62 92 ASP A CA 1
ATOM 718 C C . ASP A 1 92 ? -32.200 -4.910 36.333 1.00 77.62 92 ASP A C 1
ATOM 720 O O . ASP A 1 92 ? -32.453 -5.245 37.488 1.00 77.62 92 ASP A O 1
ATOM 724 N N . LYS A 1 93 ? -32.162 -3.620 35.975 1.00 74.06 93 LYS A N 1
ATOM 725 C CA . LYS A 1 93 ? -32.497 -2.491 36.861 1.00 74.06 93 LYS A CA 1
ATOM 726 C C . LYS A 1 93 ? -33.877 -1.888 36.589 1.00 74.06 93 LYS A C 1
ATOM 728 O O . LYS A 1 93 ? -34.259 -0.981 37.329 1.00 74.06 93 LYS A O 1
ATOM 733 N N . ALA A 1 94 ? -34.545 -2.310 35.518 1.00 63.09 94 ALA A N 1
ATOM 734 C CA . ALA A 1 94 ? -35.891 -1.887 35.143 1.00 63.09 94 ALA A CA 1
ATOM 735 C C . ALA A 1 94 ? -36.914 -2.895 35.675 1.00 63.09 94 ALA A C 1
ATOM 737 O O . ALA A 1 94 ? -38.012 -2.438 36.055 1.00 63.09 94 ALA A O 1
#

Foldseek 3Di:
DPCVVVVVVVVVLVVVLVVLVVVCVVDPDDPVSVVVVVVSVVVVVVVVVLVVQVVCVVVVHDHDPPHPCNVVVVVVVVVVVVVVVVVVVVVVVD

Mean predicted aligned error: 12.1 Å